Protein AF-A0AB40C4U5-F1 (afdb_monomer)

Organism: Dioscorea cayennensis subsp. rotundata (NCBI:txid55577)

Secondary structure (DSSP, 8-state):
-EEEEE---TTSPPEEE-TT-TTPPPBS--B-----S-SS-------EEE--SS--TT-EEEEEEEEE----SSS---EEEEEEEEEEHHHHTT--S--PPPPBSS--TTTTSHHHHTT--B---------

Sequence (131 aa):
MIVTFANTHWRSLILAMYPGDDGAVLQKWAHTQVYVGSRMACCHDEIKIFLPAILSPQHHLLFTLFHVDLQTKQEAPKPVIVGYAALPLSTHAQLHSEVSLPIFRELVPHYLQDSIKEGLDYLEVEKMSSD

Mean predicted aligned error: 8.91 Å

pLDDT: mean 76.93, std 13.78, range [38.41, 93.19]

InterPro domains:
  IPR026791 Dedicator of cytokinesis [PTHR23317] (13-127)
  IPR027007 C2 DOCK-type domain [PF14429] (15-118)
  IPR027007 C2 DOCK-type domain [PS51650] (1-131)
  IPR035892 C2 domain superfamily [G3DSA:2.60.40.150] (2-130)

Foldseek 3Di:
DKKKWAQDDDPDQKWKDFPPDPDDDTHRMDIDDDDPPDPDDDDDGDMDIDDDPDFDQSDKTKIWDWDWDPPPPDDHTDTDTQWIWIGGCVPPVPPPDDDDTWTFRDDDPPCSDPVVVVVTHTDDDPPPPPD

Nearest PDB structures (foldseek):
  7cly-assembly1_A  TM=6.184E-01  e=7.989E-05  Mus musculus
  2z8v-assembly2_C  TM=3.177E-01  e=9.058E+00  Orectolobus maculatus

Structure (mmCIF, N/CA/C/O backbone):
data_AF-A0AB40C4U5-F1
#
_entry.id   AF-A0AB40C4U5-F1
#
loop_
_atom_site.group_PDB
_atom_site.id
_atom_site.type_symbol
_atom_site.label_atom_id
_atom_site.label_alt_id
_atom_site.label_comp_id
_atom_site.label_asym_id
_atom_site.label_entity_id
_atom_site.label_seq_id
_atom_site.pdbx_PDB_ins_code
_atom_site.Cartn_x
_atom_site.Cartn_y
_atom_site.Cartn_z
_atom_site.occupancy
_atom_site.B_iso_or_equiv
_atom_site.auth_seq_id
_atom_site.auth_comp_id
_atom_site.auth_asym_id
_atom_site.auth_atom_id
_atom_site.pdbx_PDB_model_num
ATOM 1 N N . MET A 1 1 ? -7.286 -2.878 14.038 1.00 53.50 1 MET A N 1
ATOM 2 C CA . MET A 1 1 ? -6.559 -2.302 12.888 1.00 53.50 1 MET A CA 1
ATOM 3 C C . MET A 1 1 ? -7.105 -2.919 11.616 1.00 53.50 1 MET A C 1
ATOM 5 O O . MET A 1 1 ? -7.130 -4.138 11.560 1.00 53.50 1 MET A O 1
ATOM 9 N N . ILE A 1 2 ? -7.565 -2.121 10.653 1.00 56.56 2 ILE A N 1
ATOM 10 C CA . ILE A 1 2 ? -7.776 -2.601 9.276 1.00 56.56 2 ILE A CA 1
ATOM 11 C C . ILE A 1 2 ? -6.603 -2.090 8.458 1.00 56.56 2 ILE A C 1
ATOM 13 O O . ILE A 1 2 ? -6.252 -0.916 8.576 1.00 56.56 2 ILE A O 1
ATOM 17 N N . VAL A 1 3 ? -6.010 -2.957 7.651 1.00 56.94 3 VAL A N 1
ATOM 18 C CA . VAL A 1 3 ? -5.036 -2.572 6.638 1.00 56.94 3 VAL A CA 1
ATOM 19 C C . VAL A 1 3 ? -5.724 -2.667 5.287 1.00 56.94 3 VAL A C 1
ATOM 21 O O . VAL A 1 3 ? -6.231 -3.727 4.927 1.00 56.94 3 VAL A O 1
ATOM 24 N N . THR A 1 4 ? -5.794 -1.547 4.570 1.00 57.12 4 THR A N 1
ATOM 25 C CA . THR A 1 4 ? -6.331 -1.520 3.204 1.00 57.12 4 THR A CA 1
ATOM 26 C C . THR A 1 4 ? -5.209 -1.355 2.208 1.00 57.12 4 THR A C 1
ATOM 28 O O . THR A 1 4 ? -4.414 -0.434 2.351 1.00 57.12 4 THR A O 1
ATOM 31 N N . PHE A 1 5 ? -5.177 -2.217 1.198 1.00 55.88 5 PHE A N 1
ATOM 32 C CA . PHE A 1 5 ? -4.291 -2.074 0.048 1.00 55.88 5 PHE A CA 1
ATOM 33 C C . PHE A 1 5 ? -4.972 -1.190 -0.997 1.00 55.88 5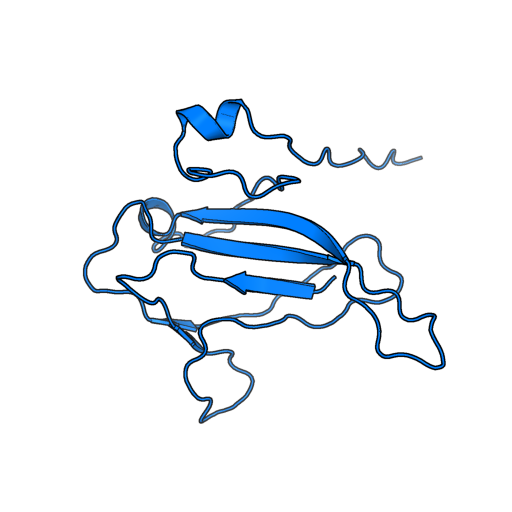 PHE A C 1
ATOM 35 O O . PHE A 1 5 ? -6.078 -1.516 -1.410 1.00 55.88 5 PHE A O 1
ATOM 42 N N . ALA A 1 6 ? -4.361 -0.097 -1.443 1.00 55.38 6 ALA A N 1
ATOM 43 C CA . ALA A 1 6 ? -4.894 0.721 -2.534 1.00 55.38 6 ALA A CA 1
ATOM 44 C C . ALA A 1 6 ? -3.816 1.014 -3.588 1.00 55.38 6 ALA A C 1
ATOM 46 O O . ALA A 1 6 ? -2.633 1.131 -3.282 1.00 55.38 6 ALA A O 1
ATOM 47 N N . ASN A 1 7 ? -4.225 1.135 -4.851 1.00 52.72 7 ASN A N 1
ATOM 48 C CA . ASN A 1 7 ? -3.370 1.608 -5.940 1.00 52.72 7 ASN A CA 1
ATOM 49 C C . ASN A 1 7 ? -3.773 3.048 -6.285 1.00 52.72 7 ASN A C 1
ATOM 51 O O . ASN A 1 7 ? -4.960 3.324 -6.473 1.00 52.72 7 ASN A O 1
ATOM 55 N N . THR A 1 8 ? -2.804 3.961 -6.366 1.00 49.62 8 THR A N 1
ATOM 56 C CA . THR A 1 8 ? -3.061 5.401 -6.525 1.00 49.62 8 THR A CA 1
ATOM 57 C C . THR A 1 8 ? -2.749 5.974 -7.912 1.00 49.62 8 THR A C 1
ATOM 59 O O . THR A 1 8 ? -2.652 7.194 -8.039 1.00 49.62 8 THR A O 1
ATOM 62 N N . HIS A 1 9 ? -2.653 5.175 -8.989 1.00 53.75 9 HIS A N 1
ATOM 63 C CA . HIS A 1 9 ? -2.533 5.764 -10.335 1.00 53.75 9 HIS A CA 1
ATOM 64 C C . HIS A 1 9 ? -3.421 5.137 -11.424 1.00 53.75 9 HIS A C 1
ATOM 66 O O . HIS A 1 9 ? -3.449 3.930 -11.650 1.00 53.75 9 HIS A O 1
ATOM 72 N N . TRP A 1 10 ? -4.125 6.001 -12.165 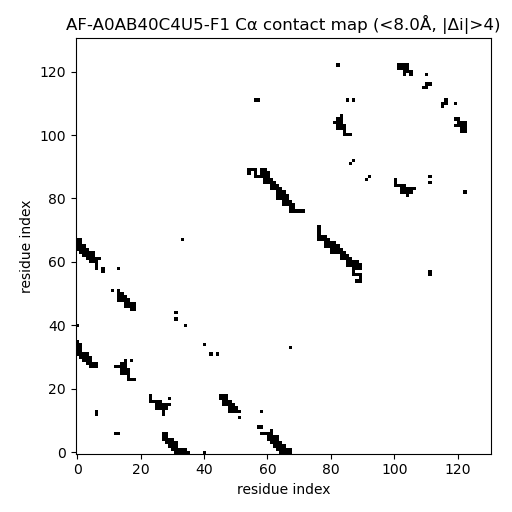1.00 49.66 10 TRP A N 1
ATOM 73 C CA . TRP A 1 10 ? -5.237 5.660 -13.067 1.00 49.66 10 TRP A CA 1
ATOM 74 C C . TRP A 1 10 ? -4.868 4.974 -14.393 1.00 49.66 10 TRP A C 1
ATOM 76 O O . TRP A 1 10 ? -5.766 4.676 -15.177 1.00 49.66 10 TRP A O 1
ATOM 86 N N . ARG A 1 11 ? -3.583 4.726 -14.686 1.00 50.03 11 ARG A N 1
ATOM 87 C CA . ARG A 1 11 ? -3.160 4.221 -16.014 1.00 50.03 11 ARG A CA 1
ATOM 88 C C . ARG A 1 11 ? -2.732 2.750 -16.043 1.00 50.03 11 ARG A C 1
ATOM 90 O O . ARG A 1 11 ? -2.769 2.168 -17.119 1.00 50.03 11 ARG A O 1
ATOM 97 N N . SER A 1 12 ? -2.429 2.145 -14.891 1.00 55.53 12 SER A N 1
ATOM 98 C CA . SER A 1 12 ? -2.102 0.716 -14.772 1.00 55.53 12 SER A CA 1
ATOM 99 C C . SER A 1 12 ? -2.581 0.186 -13.423 1.00 55.53 12 SER A C 1
ATOM 101 O O . SER A 1 12 ? -2.008 0.480 -12.374 1.00 55.53 12 SER A O 1
ATOM 103 N N . LEU A 1 13 ? -3.676 -0.569 -13.447 1.00 63.34 13 LEU A N 1
ATOM 104 C CA . LEU A 1 13 ? -4.272 -1.146 -12.247 1.00 63.34 13 LEU A CA 1
ATOM 105 C C . LEU A 1 13 ? -3.502 -2.411 -11.852 1.00 63.34 13 LEU A C 1
ATOM 107 O O . LEU A 1 13 ? -3.327 -3.309 -12.669 1.00 63.34 13 LEU A O 1
ATOM 111 N N . ILE A 1 14 ? -3.088 -2.481 -10.589 1.00 67.75 14 ILE A N 1
ATOM 112 C CA . ILE A 1 14 ? -2.662 -3.728 -9.946 1.00 67.75 14 ILE A CA 1
ATOM 113 C C . ILE A 1 14 ? -3.897 -4.279 -9.261 1.00 67.75 14 ILE A C 1
ATOM 115 O O . ILE A 1 14 ? -4.512 -3.592 -8.444 1.00 67.75 14 ILE A O 1
ATOM 119 N N . LEU A 1 15 ? -4.277 -5.488 -9.645 1.00 72.88 15 LEU A N 1
ATOM 120 C CA . LEU A 1 15 ? -5.404 -6.189 -9.056 1.00 72.88 15 LEU A CA 1
ATOM 121 C C . LEU A 1 15 ? -4.874 -7.231 -8.078 1.00 72.88 15 LEU A C 1
ATOM 123 O O . LEU A 1 15 ? -3.877 -7.897 -8.353 1.00 72.88 15 LEU A O 1
ATOM 127 N N . ALA A 1 16 ? -5.547 -7.369 -6.948 1.00 71.81 16 ALA A N 1
ATOM 128 C CA . ALA A 1 16 ? -5.254 -8.343 -5.919 1.00 71.81 16 ALA A CA 1
ATOM 129 C C . ALA A 1 16 ? -6.375 -9.386 -5.838 1.00 71.81 16 ALA A C 1
ATOM 131 O O . ALA A 1 16 ? -7.556 -9.087 -6.026 1.00 71.81 16 ALA A O 1
ATOM 132 N N . MET A 1 17 ? -5.986 -10.615 -5.531 1.00 71.25 17 MET A N 1
ATOM 133 C CA . MET A 1 17 ? -6.850 -11.705 -5.108 1.00 71.25 17 MET A CA 1
ATOM 134 C C . MET A 1 17 ? -6.498 -12.054 -3.665 1.00 71.25 17 MET A C 1
ATOM 136 O O . MET A 1 17 ? -5.350 -12.386 -3.355 1.00 71.25 17 MET A O 1
ATOM 140 N N . TYR A 1 18 ? -7.500 -11.981 -2.793 1.00 68.81 18 TYR A N 1
ATOM 141 C CA . TYR A 1 18 ? -7.406 -12.472 -1.424 1.00 68.81 18 TYR A CA 1
ATOM 142 C C . TYR A 1 18 ? -7.755 -13.973 -1.416 1.00 68.81 18 TYR A C 1
ATOM 144 O O . TYR A 1 18 ? -8.764 -14.344 -2.016 1.00 68.81 18 TYR A O 1
ATOM 152 N N . PRO A 1 19 ? -6.964 -14.847 -0.770 1.00 58.06 19 PRO A N 1
ATOM 153 C CA . PRO A 1 19 ? -7.097 -16.307 -0.848 1.00 58.06 19 PRO A CA 1
ATOM 154 C C . PRO A 1 19 ? -8.324 -16.884 -0.120 1.00 58.06 19 PRO A C 1
ATOM 156 O O . PRO A 1 19 ? -8.437 -18.095 0.020 1.00 58.06 19 PRO A O 1
ATOM 159 N N . GLY A 1 20 ? -9.250 -16.040 0.337 1.00 61.75 20 GLY A N 1
ATOM 160 C CA . GLY A 1 20 ? -10.436 -16.469 1.075 1.00 61.75 20 GLY A CA 1
ATOM 161 C C . GLY A 1 20 ? -11.550 -17.095 0.231 1.00 61.75 20 GLY A C 1
ATOM 162 O O . GLY A 1 20 ? -12.471 -17.647 0.824 1.00 61.75 20 GLY A O 1
ATOM 163 N N . ASP A 1 21 ? -11.504 -17.014 -1.104 1.00 57.84 21 ASP A N 1
ATOM 164 C CA . ASP A 1 21 ? -12.582 -17.544 -1.949 1.00 57.84 21 ASP A CA 1
ATOM 165 C C . ASP A 1 21 ? -12.045 -18.076 -3.292 1.00 57.84 21 ASP A C 1
ATOM 167 O O . ASP A 1 21 ? -11.465 -17.338 -4.100 1.00 57.84 21 ASP A O 1
ATOM 171 N N . ASP A 1 22 ? -12.205 -19.381 -3.516 1.00 56.00 22 ASP A N 1
ATOM 172 C CA . ASP A 1 22 ? -11.748 -20.094 -4.714 1.00 56.00 22 ASP A CA 1
ATOM 173 C C . ASP A 1 22 ? -12.733 -19.776 -5.858 1.00 56.00 22 ASP A C 1
ATOM 175 O O . ASP A 1 22 ? -13.727 -20.460 -6.087 1.00 56.00 22 ASP A O 1
ATOM 179 N N . GLY A 1 23 ? -12.514 -18.628 -6.507 1.00 61.03 23 GLY A N 1
ATOM 180 C CA . GLY A 1 23 ? -13.476 -17.990 -7.421 1.00 61.03 23 GLY A CA 1
ATOM 181 C C . GLY A 1 23 ? -13.607 -16.472 -7.245 1.00 61.03 23 GLY A C 1
ATOM 182 O O . GLY A 1 23 ? -14.384 -15.839 -7.964 1.00 61.03 23 GLY A O 1
ATOM 183 N N . ALA A 1 24 ? -12.844 -15.878 -6.320 1.00 66.94 24 ALA A N 1
ATOM 184 C CA . ALA A 1 24 ? -12.871 -14.450 -6.029 1.00 66.94 24 ALA A CA 1
ATOM 185 C C . ALA A 1 24 ? -12.625 -13.579 -7.271 1.00 66.94 24 ALA A C 1
ATOM 187 O O . ALA A 1 24 ? -11.624 -13.707 -7.981 1.00 66.94 24 ALA A O 1
ATOM 188 N N . VAL A 1 25 ? -13.515 -12.607 -7.477 1.00 74.12 25 VAL A N 1
ATOM 189 C CA . VAL A 1 25 ? -13.313 -11.528 -8.446 1.00 74.12 25 VAL A CA 1
ATOM 190 C C . VAL A 1 25 ? -12.093 -10.713 -8.030 1.00 74.12 25 VAL A C 1
ATOM 192 O O . VAL A 1 25 ? -12.003 -10.269 -6.888 1.00 74.12 25 VAL A O 1
ATOM 195 N N . LEU A 1 26 ? -11.192 -10.461 -8.978 1.00 78.00 26 LEU A N 1
ATOM 196 C CA . LEU A 1 26 ? -10.055 -9.555 -8.823 1.00 78.00 26 LEU A CA 1
ATOM 197 C C . LEU A 1 26 ? -10.484 -8.193 -8.262 1.00 78.00 26 LEU A C 1
ATOM 199 O O . LEU A 1 26 ? -11.263 -7.473 -8.890 1.00 78.00 26 LEU A O 1
ATOM 203 N N . GLN A 1 27 ? -9.942 -7.825 -7.102 1.00 79.44 27 GLN A N 1
ATOM 204 C CA . GLN A 1 27 ? -10.239 -6.562 -6.429 1.00 79.44 27 GLN A CA 1
ATOM 205 C C . GLN A 1 27 ? -9.075 -5.580 -6.548 1.00 79.44 27 GLN A C 1
ATOM 207 O O . GLN A 1 27 ? -7.920 -5.955 -6.719 1.00 79.44 27 GLN A O 1
ATOM 212 N N . LYS A 1 28 ? -9.372 -4.284 -6.436 1.00 77.44 28 LYS A N 1
ATOM 213 C CA . LYS A 1 28 ? -8.342 -3.226 -6.373 1.00 77.44 28 LYS A CA 1
ATOM 214 C C . LYS A 1 28 ? -7.823 -2.989 -4.955 1.00 77.44 28 LYS A C 1
ATOM 216 O O . LYS A 1 28 ? -6.831 -2.289 -4.782 1.00 77.44 28 LYS A O 1
ATOM 221 N N . TRP A 1 29 ? -8.538 -3.519 -3.969 1.00 81.50 29 TRP A N 1
ATOM 222 C CA . TRP A 1 29 ? -8.285 -3.344 -2.551 1.00 81.50 29 TRP A CA 1
ATOM 223 C C . TRP A 1 29 ? -8.787 -4.560 -1.775 1.00 81.50 29 TRP A C 1
ATOM 225 O O . TRP A 1 29 ? -9.643 -5.303 -2.248 1.00 81.50 29 TRP A O 1
ATOM 235 N N . ALA A 1 30 ? -8.231 -4.762 -0.588 1.00 81.81 30 ALA A N 1
ATOM 236 C CA . ALA A 1 30 ? -8.631 -5.797 0.357 1.00 81.81 30 ALA A CA 1
ATOM 237 C C . ALA A 1 30 ? -8.485 -5.247 1.778 1.00 81.81 30 ALA A C 1
ATOM 239 O O . ALA A 1 30 ? -7.686 -4.335 1.996 1.00 81.81 30 ALA A O 1
ATOM 240 N N . HIS A 1 31 ? -9.247 -5.804 2.717 1.00 83.31 31 HIS A N 1
ATOM 241 C CA . HIS A 1 31 ? -9.205 -5.455 4.134 1.00 83.31 31 HIS A CA 1
ATOM 242 C C . HIS A 1 31 ? -8.754 -6.660 4.954 1.00 83.31 31 HIS A C 1
ATOM 244 O O . HIS A 1 31 ? -9.202 -7.777 4.703 1.00 83.31 31 HIS A O 1
ATOM 250 N N . THR A 1 32 ? -7.924 -6.420 5.963 1.00 84.12 32 THR A N 1
ATOM 251 C CA . THR A 1 32 ? -7.575 -7.429 6.971 1.00 84.12 32 THR A CA 1
ATOM 252 C C . THR A 1 32 ? -8.659 -7.544 8.044 1.00 84.12 32 THR A C 1
ATOM 254 O O . THR A 1 32 ? -9.507 -6.657 8.196 1.00 84.12 32 THR A O 1
ATOM 257 N N . GLN A 1 33 ? -8.584 -8.596 8.862 1.00 81.44 33 GLN A N 1
ATOM 258 C CA . GLN A 1 33 ? -9.419 -8.721 10.060 1.00 81.44 33 GLN A CA 1
ATOM 259 C C . GLN A 1 33 ? -9.190 -7.575 11.061 1.00 81.44 33 GLN A C 1
ATOM 261 O O . GLN A 1 33 ? -8.101 -7.004 11.158 1.00 81.44 33 GLN A O 1
ATOM 266 N N . VAL A 1 34 ? -10.227 -7.259 11.845 1.00 80.88 34 VAL A N 1
ATOM 267 C CA . VAL A 1 34 ? -10.155 -6.269 12.926 1.00 80.88 34 VAL A CA 1
ATOM 268 C C . VAL A 1 34 ? -9.659 -6.935 14.208 1.00 80.88 34 VAL A C 1
ATOM 270 O O . VAL A 1 34 ? -10.368 -7.714 14.834 1.00 80.88 34 VAL A O 1
ATOM 273 N N . TYR A 1 35 ? -8.464 -6.554 14.648 1.00 80.38 35 TYR A N 1
ATOM 274 C CA . TYR A 1 35 ? -7.930 -6.951 15.954 1.00 80.38 35 TYR A CA 1
ATOM 275 C C . TYR A 1 35 ? -8.454 -6.029 17.063 1.00 80.38 35 TYR A C 1
ATOM 277 O O . TYR A 1 35 ? -8.173 -4.826 17.046 1.00 80.38 35 TYR A O 1
ATOM 285 N N . VAL A 1 36 ? -9.219 -6.590 18.005 1.00 77.44 36 VAL A N 1
ATOM 286 C CA . VAL A 1 36 ? -9.883 -5.873 19.110 1.00 77.44 36 VAL A CA 1
ATOM 287 C C . VAL A 1 36 ? -9.010 -5.871 20.362 1.00 77.44 36 VAL A C 1
ATOM 289 O O . VAL A 1 36 ? -8.408 -6.884 20.700 1.00 77.44 36 VAL A O 1
ATOM 292 N N . GLY A 1 37 ? -8.950 -4.739 21.069 1.00 71.38 37 GLY A N 1
ATOM 293 C CA . GLY A 1 37 ? -8.288 -4.641 22.377 1.00 71.38 37 GLY A CA 1
ATOM 294 C C . GLY A 1 37 ? -6.756 -4.706 22.351 1.00 71.38 37 GLY A C 1
ATOM 295 O O . GLY A 1 37 ? -6.136 -4.615 23.405 1.00 71.38 37 GLY A O 1
ATOM 296 N N . SER A 1 38 ? -6.138 -4.817 21.172 1.00 67.62 38 SER A N 1
ATOM 297 C CA . SER A 1 38 ? -4.684 -4.804 21.018 1.00 67.62 38 SER A CA 1
ATOM 298 C C . SER A 1 38 ? -4.190 -3.473 20.455 1.00 67.62 38 SER A C 1
ATOM 300 O O . SER A 1 38 ? -4.742 -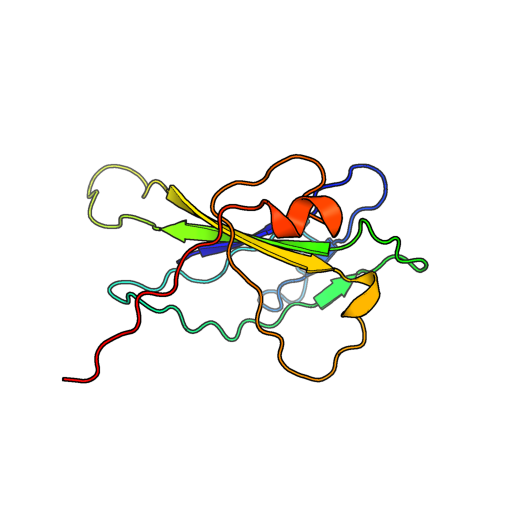2.955 19.483 1.00 67.62 38 SER A O 1
ATOM 302 N N . ARG A 1 39 ? -3.104 -2.950 21.035 1.00 68.62 39 ARG A N 1
ATOM 303 C CA . ARG A 1 39 ? -2.338 -1.818 20.477 1.00 68.62 39 ARG A CA 1
ATOM 304 C C . ARG A 1 39 ? -1.432 -2.241 19.318 1.00 68.62 39 ARG A C 1
ATOM 306 O O . ARG A 1 39 ? -0.960 -1.390 18.578 1.00 68.62 39 ARG A O 1
ATOM 313 N N . MET A 1 40 ? 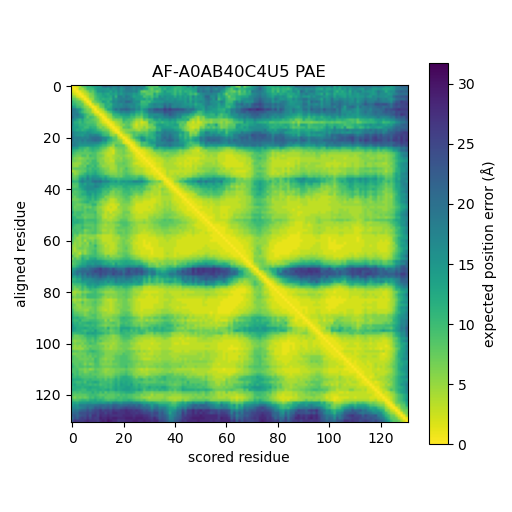-1.220 -3.547 19.153 1.00 71.12 40 MET A N 1
ATOM 314 C CA . MET A 1 40 ? -0.397 -4.131 18.101 1.00 71.12 40 MET A CA 1
ATOM 315 C C . MET A 1 40 ? -1.204 -5.190 17.353 1.00 71.12 40 MET A C 1
ATOM 317 O O . MET A 1 40 ? -1.626 -6.196 17.925 1.00 71.12 40 MET A O 1
ATOM 321 N N . ALA A 1 41 ? -1.451 -4.967 16.071 1.00 73.38 41 ALA A N 1
ATOM 322 C CA . ALA A 1 41 ? -2.082 -5.973 15.232 1.00 73.38 41 ALA A CA 1
ATOM 323 C C . ALA A 1 41 ? -0.998 -6.837 14.583 1.00 73.38 41 ALA A C 1
ATOM 325 O O . ALA A 1 41 ? -0.100 -6.312 13.931 1.00 73.38 41 ALA A O 1
ATOM 326 N N . CYS A 1 42 ? -1.099 -8.152 14.772 1.00 78.56 42 CYS A N 1
ATOM 327 C CA . CYS A 1 42 ? -0.245 -9.132 14.114 1.00 78.56 42 CYS A CA 1
ATOM 328 C C . CYS A 1 42 ? -1.071 -9.819 13.026 1.00 78.56 42 CYS A C 1
ATOM 330 O O . CYS A 1 42 ? -1.957 -10.617 13.335 1.00 78.56 42 CYS A O 1
ATOM 332 N N . CYS A 1 43 ? -0.830 -9.439 11.774 1.00 79.00 43 CYS A N 1
ATOM 333 C CA . CYS A 1 43 ? -1.528 -9.970 10.612 1.00 79.00 43 CYS A CA 1
ATOM 334 C C . CYS A 1 43 ? -0.556 -10.805 9.774 1.00 79.00 43 CYS A C 1
ATOM 336 O O . CYS A 1 43 ? 0.550 -10.350 9.489 1.00 79.00 43 CYS A O 1
ATOM 338 N N . HIS A 1 44 ? -0.992 -11.997 9.371 1.00 83.94 44 HIS A N 1
ATOM 339 C CA . HIS A 1 44 ? -0.240 -12.922 8.517 1.00 83.94 44 HIS A CA 1
ATOM 340 C C . HIS A 1 44 ? -1.022 -13.260 7.239 1.00 83.94 44 HIS A C 1
ATOM 342 O O . HIS A 1 44 ? -0.911 -14.360 6.707 1.00 83.94 44 HIS A O 1
ATOM 348 N N . ASP A 1 45 ? -1.861 -12.329 6.777 1.00 83.06 45 ASP A N 1
ATOM 349 C CA . ASP A 1 45 ? -2.640 -12.505 5.556 1.00 83.06 45 ASP A CA 1
ATOM 350 C C . ASP A 1 45 ? -1.715 -12.589 4.333 1.00 83.06 45 ASP A C 1
ATOM 352 O O . ASP A 1 45 ? -0.859 -11.729 4.115 1.00 83.06 45 ASP A O 1
ATOM 356 N N . GLU A 1 46 ? -1.934 -13.598 3.493 1.00 84.69 46 GLU A N 1
ATOM 357 C CA . GLU A 1 46 ? -1.280 -13.722 2.193 1.00 84.69 46 GLU A CA 1
ATOM 358 C C . GLU A 1 46 ? -2.185 -13.157 1.098 1.00 84.69 46 GLU A C 1
ATOM 360 O O . GLU A 1 46 ? -3.396 -13.360 1.113 1.00 84.69 46 GLU A O 1
ATOM 365 N N . ILE A 1 47 ? -1.612 -12.467 0.111 1.00 81.31 47 ILE A N 1
ATOM 366 C CA . ILE A 1 47 ? -2.353 -11.976 -1.056 1.00 81.31 47 ILE A CA 1
ATOM 367 C C . ILE A 1 47 ? -1.600 -12.299 -2.338 1.00 81.31 47 ILE A C 1
ATOM 369 O O . ILE A 1 47 ? -0.372 -12.232 -2.394 1.00 81.31 47 ILE A O 1
ATOM 373 N N . LYS A 1 48 ? -2.344 -12.610 -3.399 1.00 84.12 48 LYS A N 1
ATOM 374 C CA . LYS A 1 48 ? -1.787 -12.754 -4.748 1.00 84.12 48 LYS A CA 1
ATOM 375 C C . LYS A 1 48 ? -2.121 -11.503 -5.540 1.00 84.12 48 LYS A C 1
ATOM 377 O O . LYS A 1 48 ? -3.267 -11.067 -5.541 1.00 84.12 48 LYS A O 1
ATOM 382 N N . ILE A 1 49 ? -1.141 -10.924 -6.224 1.00 83.06 49 ILE A N 1
ATOM 383 C CA . ILE A 1 49 ? -1.333 -9.706 -7.017 1.00 83.06 49 ILE A CA 1
ATOM 384 C C . ILE A 1 49 ? -0.946 -9.937 -8.473 1.00 83.06 49 ILE A C 1
ATOM 386 O O . ILE A 1 49 ? 0.049 -10.592 -8.775 1.00 83.06 49 ILE A O 1
ATOM 390 N N . PHE A 1 50 ? -1.736 -9.374 -9.379 1.00 84.06 50 PHE A N 1
ATOM 391 C CA . PHE A 1 50 ? -1.451 -9.346 -10.805 1.00 84.06 50 PHE A CA 1
ATOM 392 C C . PHE A 1 50 ? -0.659 -8.087 -11.112 1.00 84.06 50 PHE A C 1
ATOM 394 O O . PHE A 1 50 ? -1.171 -6.969 -11.012 1.00 84.06 50 PHE A O 1
ATOM 401 N N . LEU A 1 51 ? 0.603 -8.285 -11.477 1.00 83.50 51 LEU A N 1
ATOM 402 C CA . LEU A 1 51 ? 1.506 -7.208 -11.843 1.00 83.50 51 LEU A CA 1
ATOM 403 C C . LEU A 1 51 ? 1.518 -7.014 -13.363 1.00 83.50 51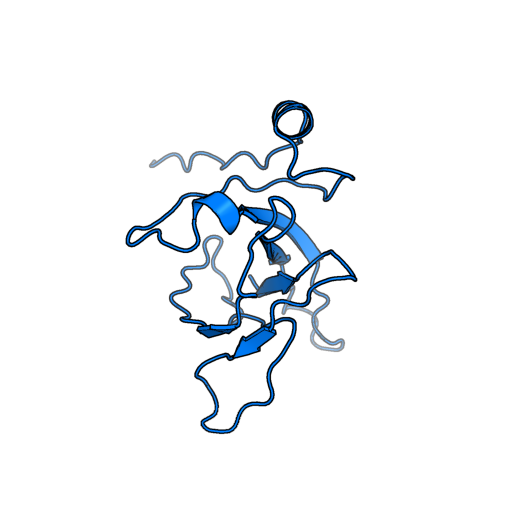 LEU A C 1
ATOM 405 O O . LEU A 1 51 ? 1.441 -7.991 -14.111 1.00 83.50 51 LEU A O 1
ATOM 409 N N . PRO A 1 52 ? 1.635 -5.766 -13.844 1.00 83.38 52 PRO A N 1
ATOM 410 C CA . PRO A 1 52 ? 1.888 -5.521 -15.253 1.00 83.38 52 PRO A CA 1
ATOM 411 C C . PRO A 1 52 ? 3.266 -6.067 -15.644 1.00 83.38 52 PRO A C 1
ATOM 413 O O . PRO A 1 52 ? 4.184 -6.118 -14.828 1.00 83.38 52 PRO A O 1
ATOM 416 N N . ALA A 1 53 ? 3.434 -6.398 -16.927 1.00 84.62 53 ALA A N 1
ATOM 417 C CA . ALA A 1 53 ? 4.709 -6.881 -17.463 1.00 84.62 53 ALA A CA 1
ATOM 418 C C . ALA A 1 53 ? 5.866 -5.881 -17.272 1.00 84.62 53 ALA A C 1
ATOM 420 O O . ALA A 1 53 ? 7.026 -6.276 -17.221 1.00 84.62 53 ALA A O 1
ATOM 421 N N . ILE A 1 54 ? 5.550 -4.585 -17.170 1.00 85.44 54 ILE A N 1
ATOM 422 C CA . ILE A 1 54 ? 6.518 -3.511 -16.949 1.00 85.44 54 ILE A CA 1
ATOM 423 C C . ILE A 1 54 ? 6.097 -2.730 -15.705 1.00 85.44 54 ILE A C 1
ATOM 425 O O . ILE A 1 54 ? 5.073 -2.042 -15.706 1.00 85.44 54 ILE A O 1
ATOM 429 N N . LEU A 1 55 ? 6.910 -2.811 -14.652 1.00 85.94 55 LEU A N 1
ATOM 430 C CA . LEU A 1 55 ? 6.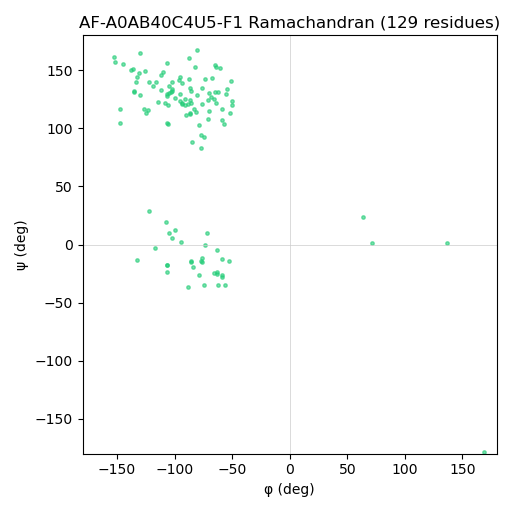741 -2.016 -13.440 1.00 85.94 55 LEU A CA 1
ATOM 431 C C . LEU A 1 55 ? 7.420 -0.655 -13.607 1.00 85.94 55 LEU A C 1
ATOM 433 O O . LEU A 1 55 ? 8.621 -0.557 -13.834 1.00 85.94 55 LEU A O 1
ATOM 437 N N . SER A 1 56 ? 6.639 0.411 -13.465 1.00 87.44 56 SER A N 1
ATOM 438 C CA . SER A 1 56 ? 7.150 1.772 -13.274 1.00 87.44 56 SER A CA 1
ATOM 439 C C . SER A 1 56 ? 7.401 2.081 -11.788 1.00 87.44 56 SER A C 1
ATOM 441 O O . SER A 1 56 ? 6.756 1.466 -10.935 1.00 87.44 56 SER A O 1
ATOM 443 N N . PRO A 1 57 ? 8.220 3.102 -11.463 1.00 86.88 57 PRO A N 1
ATOM 444 C CA . PRO A 1 57 ? 8.429 3.574 -10.086 1.00 86.88 57 PRO A CA 1
ATOM 445 C C . PRO A 1 57 ? 7.162 4.045 -9.352 1.00 86.88 57 PRO A C 1
ATOM 447 O O . PRO A 1 57 ? 7.185 4.268 -8.148 1.00 86.88 57 PRO A O 1
ATOM 450 N N . GLN A 1 58 ? 6.049 4.225 -10.070 1.00 84.12 58 GLN A N 1
ATOM 451 C CA . GLN A 1 58 ? 4.764 4.619 -9.488 1.00 84.12 58 GLN A CA 1
ATOM 452 C C . GLN A 1 58 ? 3.956 3.417 -8.983 1.00 84.12 58 GLN A C 1
ATOM 454 O O . GLN A 1 58 ? 3.001 3.603 -8.233 1.00 84.12 58 GLN A O 1
ATOM 459 N N . HIS A 1 59 ? 4.307 2.189 -9.375 1.00 86.81 59 HIS A N 1
ATOM 460 C CA . HIS A 1 59 ? 3.622 0.992 -8.895 1.00 86.81 59 HIS A CA 1
ATOM 461 C C . HIS A 1 59 ? 4.064 0.676 -7.471 1.00 86.81 59 HIS A C 1
ATOM 463 O O . HIS A 1 59 ? 5.242 0.441 -7.206 1.00 86.81 59 HIS A O 1
ATOM 469 N N . HIS A 1 60 ? 3.105 0.646 -6.558 1.00 88.56 60 HIS A N 1
ATOM 470 C CA . HIS A 1 60 ? 3.328 0.339 -5.154 1.00 88.56 60 HIS A CA 1
ATOM 471 C C . HIS A 1 60 ? 2.060 -0.258 -4.549 1.00 88.56 60 HIS A C 1
ATOM 473 O O . HIS A 1 60 ? 0.962 -0.090 -5.086 1.00 88.56 60 HIS A O 1
ATOM 479 N N . LEU A 1 61 ? 2.223 -0.932 -3.416 1.00 88.75 61 LEU A N 1
ATOM 480 C CA . LEU A 1 61 ? 1.115 -1.237 -2.520 1.00 88.75 61 LEU A CA 1
ATOM 481 C C . LEU A 1 61 ? 1.009 -0.101 -1.505 1.00 88.75 61 LEU A C 1
ATOM 483 O O . LEU A 1 61 ? 1.980 0.167 -0.797 1.00 88.75 61 LEU A O 1
ATOM 487 N N . LEU A 1 62 ? -0.133 0.584 -1.450 1.00 90.94 62 LEU A N 1
ATOM 488 C CA . LEU A 1 62 ? -0.429 1.540 -0.386 1.00 90.94 62 LEU A CA 1
ATOM 489 C C . LEU A 1 62 ? -1.204 0.829 0.712 1.00 90.94 62 LEU A C 1
ATOM 491 O O . LEU A 1 62 ? -2.286 0.324 0.453 1.00 90.94 62 LEU A O 1
ATOM 495 N N . PHE A 1 63 ? -0.674 0.842 1.921 1.00 90.19 63 PHE A N 1
ATOM 496 C CA . PHE A 1 63 ? -1.324 0.374 3.129 1.00 90.19 63 PHE A CA 1
ATOM 497 C C . PHE A 1 63 ? -1.976 1.573 3.816 1.00 90.19 63 PHE A C 1
ATOM 499 O O . PHE A 1 63 ? -1.289 2.540 4.133 1.00 90.19 63 PHE A O 1
ATOM 506 N N . THR A 1 64 ? -3.279 1.519 4.071 1.00 90.62 64 THR A N 1
ATOM 507 C CA . THR A 1 64 ? -3.983 2.476 4.938 1.00 90.62 64 THR A CA 1
ATOM 508 C C . THR A 1 64 ? -4.354 1.783 6.234 1.00 90.62 64 THR A C 1
ATOM 510 O O . THR A 1 64 ? -5.059 0.771 6.212 1.00 90.62 64 THR A O 1
ATOM 513 N N . LEU A 1 65 ? -3.875 2.322 7.349 1.00 89.62 65 LEU A N 1
ATOM 514 C CA . LEU A 1 65 ? -4.101 1.785 8.677 1.00 89.62 65 LEU A CA 1
ATOM 515 C C . LEU A 1 65 ? -5.298 2.493 9.305 1.00 89.62 65 LEU A C 1
ATOM 517 O O . LEU A 1 65 ? -5.336 3.723 9.360 1.00 89.62 65 LEU A O 1
ATOM 521 N N . PHE A 1 66 ? -6.251 1.718 9.818 1.00 86.94 66 PHE A N 1
ATOM 522 C CA . PHE A 1 66 ? -7.438 2.245 10.488 1.00 86.94 66 PHE A CA 1
ATOM 523 C C . PHE A 1 66 ? -7.532 1.804 11.946 1.00 86.94 66 PHE A C 1
ATOM 525 O O . PHE A 1 66 ? -7.384 0.618 12.260 1.00 86.94 66 PHE A O 1
ATOM 532 N N . HIS A 1 67 ? -7.889 2.739 12.820 1.00 85.38 67 HIS A N 1
ATOM 533 C CA . HIS A 1 67 ? -8.483 2.458 14.119 1.00 85.38 67 HIS A CA 1
ATOM 534 C C . HIS A 1 67 ? -10.000 2.334 13.958 1.00 85.38 67 HIS A C 1
ATOM 536 O O . HIS A 1 67 ? -10.620 3.142 13.276 1.00 85.38 67 HIS A O 1
ATOM 542 N N . VAL A 1 68 ? -10.603 1.318 14.568 1.00 82.38 68 VAL A N 1
ATOM 543 C CA . VAL A 1 68 ? -12.048 1.078 14.494 1.00 82.38 68 VAL A CA 1
ATOM 544 C C . VAL A 1 68 ? -12.580 1.053 15.916 1.00 82.38 68 VAL A C 1
ATOM 546 O O . VAL A 1 68 ? -12.203 0.169 16.686 1.00 82.38 68 VAL A O 1
ATOM 549 N N . ASP A 1 69 ? -13.434 2.017 16.255 1.00 77.25 69 ASP A N 1
ATOM 550 C CA . ASP A 1 69 ? -14.105 2.042 17.553 1.00 77.25 69 ASP A CA 1
ATOM 551 C C . ASP A 1 69 ? -15.326 1.114 17.526 1.00 77.25 69 ASP A C 1
ATOM 553 O O . ASP A 1 69 ? -16.284 1.338 16.787 1.00 77.25 69 ASP A O 1
ATOM 557 N N . LEU A 1 70 ? -15.270 0.047 18.322 1.00 72.69 70 LEU A N 1
ATOM 558 C CA . LEU A 1 70 ? -16.324 -0.965 18.423 1.00 72.69 70 LEU A CA 1
ATOM 559 C C . LEU A 1 70 ? -17.314 -0.695 19.571 1.00 72.69 70 LEU A C 1
ATOM 561 O O . LEU A 1 70 ? -18.215 -1.503 19.792 1.00 72.69 70 LEU A O 1
ATOM 565 N N . GLN A 1 71 ? -17.170 0.407 20.318 1.00 65.31 71 GLN A N 1
ATOM 566 C CA . GLN A 1 71 ? -18.024 0.720 21.474 1.00 65.31 71 GLN A CA 1
ATOM 567 C C . GLN A 1 71 ? -19.420 1.246 21.083 1.00 65.31 71 GLN A C 1
ATOM 569 O O . GLN A 1 71 ? -20.331 1.271 21.917 1.00 65.31 71 GLN A O 1
ATOM 574 N N . THR A 1 72 ? -19.639 1.659 19.829 1.00 59.31 72 THR A N 1
ATOM 575 C CA . THR A 1 72 ? -20.912 2.254 19.394 1.00 59.31 72 THR A CA 1
ATOM 576 C C . THR A 1 72 ? -21.991 1.189 19.182 1.00 59.31 72 THR A C 1
ATOM 578 O O . THR A 1 72 ? -22.143 0.630 18.103 1.00 59.31 72 THR A O 1
ATOM 581 N N . LYS A 1 73 ? -22.812 0.936 20.210 1.00 56.97 73 LYS A N 1
ATOM 582 C CA . LYS A 1 73 ? 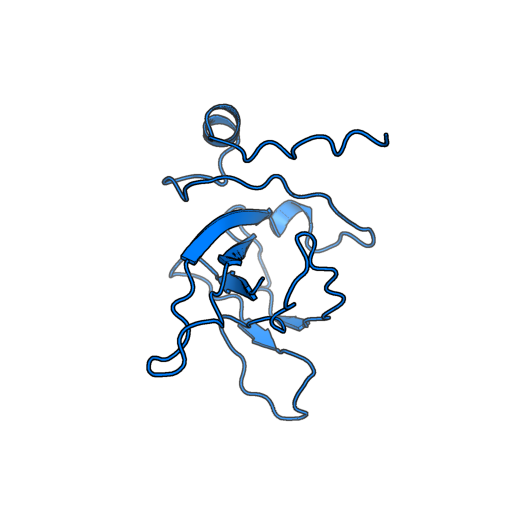-23.920 -0.046 20.173 1.00 56.97 73 LYS A CA 1
ATOM 583 C C . LYS A 1 73 ? -25.050 0.258 19.167 1.00 56.97 73 LYS A C 1
ATOM 585 O O . LYS A 1 73 ? -25.971 -0.545 19.060 1.00 56.97 73 LYS A O 1
ATOM 590 N N . GLN A 1 74 ? -25.030 1.403 18.479 1.00 60.12 74 GLN A N 1
ATOM 591 C CA . GLN A 1 74 ? -26.154 1.878 17.655 1.00 60.12 74 GLN A CA 1
ATOM 592 C C . GLN A 1 74 ? -25.770 2.373 16.248 1.00 60.12 74 GLN A C 1
ATOM 594 O O . GLN A 1 74 ? -26.650 2.491 15.402 1.00 60.12 74 GLN A O 1
ATOM 599 N N . GLU A 1 75 ? -24.483 2.598 15.960 1.00 62.53 75 GLU A N 1
ATOM 600 C CA . GLU A 1 75 ? -23.990 2.958 14.622 1.00 62.53 75 GLU A CA 1
ATOM 601 C C . GLU A 1 75 ? -22.891 1.984 14.189 1.00 62.53 75 GLU A C 1
ATOM 603 O O . GLU A 1 75 ? -22.142 1.472 15.024 1.00 62.53 75 GLU A O 1
ATOM 608 N N . ALA A 1 76 ? -22.790 1.740 12.878 1.00 65.19 76 ALA A N 1
ATOM 609 C CA . ALA A 1 76 ? -21.679 0.984 12.316 1.00 65.19 76 ALA A CA 1
ATOM 610 C C . ALA A 1 76 ? -20.343 1.633 12.741 1.00 65.19 76 ALA A C 1
ATOM 612 O O . ALA A 1 76 ? -20.223 2.859 12.635 1.00 65.19 76 ALA A O 1
ATOM 613 N N . PRO A 1 77 ? -19.351 0.847 13.202 1.00 69.75 77 PRO A N 1
ATOM 614 C CA . PRO A 1 77 ? -18.047 1.360 13.607 1.00 69.75 77 PRO A CA 1
ATOM 615 C C . PRO A 1 77 ? -17.448 2.269 12.531 1.00 69.75 77 PRO A C 1
ATOM 617 O O . PRO A 1 77 ? -17.295 1.846 11.383 1.00 69.75 77 PRO A O 1
ATOM 620 N N . LYS A 1 78 ? -17.110 3.516 12.880 1.00 78.25 78 LYS A N 1
ATOM 621 C CA . LYS A 1 78 ? -16.489 4.461 11.940 1.00 78.25 78 LYS A CA 1
ATOM 622 C C . LYS A 1 78 ? -14.971 4.258 11.955 1.00 78.25 78 LYS A C 1
ATOM 624 O O . LYS A 1 78 ? -14.345 4.536 12.979 1.00 78.25 78 LYS A O 1
ATOM 629 N N . PRO A 1 79 ? -14.361 3.767 10.862 1.00 83.50 79 PRO A N 1
ATOM 630 C CA . PRO A 1 79 ? -12.916 3.627 10.794 1.00 83.50 79 PRO A CA 1
ATOM 631 C C . PRO A 1 79 ? -12.252 5.010 10.706 1.00 83.50 79 PRO A C 1
ATOM 633 O O . PRO A 1 79 ? -12.618 5.836 9.871 1.00 83.50 79 PRO A O 1
ATOM 636 N N . VAL A 1 80 ? -11.256 5.249 11.556 1.00 87.88 80 VAL A N 1
ATOM 637 C CA . VAL A 1 80 ? -10.419 6.456 11.579 1.00 87.88 80 VAL A CA 1
ATOM 638 C C . VAL A 1 80 ? -9.044 6.099 11.039 1.00 87.88 80 VAL A C 1
ATOM 640 O O . VAL A 1 80 ? -8.424 5.150 11.517 1.00 87.88 80 VAL A O 1
ATOM 643 N N . ILE A 1 81 ? -8.556 6.844 10.050 1.00 90.00 81 ILE A N 1
ATOM 644 C CA . ILE A 1 81 ? -7.212 6.632 9.505 1.00 90.00 81 ILE A CA 1
ATOM 645 C C . ILE A 1 81 ? -6.186 7.026 10.564 1.00 90.00 81 ILE A C 1
ATOM 647 O O . ILE A 1 81 ? -6.234 8.133 11.094 1.00 90.00 81 ILE A O 1
ATOM 651 N N . VAL A 1 82 ? -5.259 6.118 10.856 1.00 89.62 82 VAL A N 1
ATOM 652 C CA . VAL A 1 82 ? -4.146 6.368 11.779 1.00 89.62 82 VAL A CA 1
ATOM 653 C C . VAL A 1 82 ? -2.819 6.541 11.065 1.00 89.62 82 VAL A C 1
ATOM 655 O O . VAL A 1 82 ? -1.901 7.082 11.661 1.00 89.62 82 VAL A O 1
ATOM 658 N N . GLY A 1 83 ? -2.705 6.111 9.810 1.00 91.81 83 GLY A N 1
ATOM 659 C CA . GLY A 1 83 ? -1.501 6.320 9.022 1.00 91.81 83 GLY A CA 1
ATOM 660 C C . GLY A 1 83 ? -1.498 5.522 7.731 1.00 91.81 83 GLY A C 1
ATOM 661 O O . GLY A 1 83 ? -2.439 4.788 7.411 1.00 91.81 83 GLY A O 1
ATOM 662 N N . TYR A 1 84 ? -0.400 5.666 7.008 1.00 92.88 84 TYR A N 1
ATOM 663 C CA . TYR A 1 84 ? -0.184 5.061 5.709 1.00 92.88 84 TYR A CA 1
ATOM 664 C C . TYR A 1 84 ? 1.223 4.481 5.623 1.00 92.88 84 TYR A C 1
ATOM 666 O O . TYR A 1 84 ? 2.150 5.000 6.236 1.00 92.88 84 TYR A O 1
ATOM 674 N N . ALA A 1 85 ? 1.400 3.440 4.823 1.00 92.50 85 ALA A N 1
ATOM 675 C CA . ALA A 1 85 ? 2.713 2.942 4.432 1.00 92.50 85 ALA A CA 1
ATOM 676 C C . ALA A 1 85 ? 2.690 2.596 2.942 1.00 92.50 85 ALA A C 1
ATOM 678 O O . ALA A 1 85 ? 1.647 2.232 2.410 1.00 92.50 85 ALA A O 1
ATOM 679 N N . ALA A 1 86 ? 3.818 2.703 2.247 1.00 91.75 86 ALA A N 1
ATOM 680 C CA . ALA A 1 86 ? 3.889 2.404 0.819 1.00 91.75 86 ALA A CA 1
ATOM 681 C C . ALA A 1 86 ? 5.051 1.453 0.526 1.00 91.75 86 ALA A C 1
ATOM 683 O O . ALA A 1 86 ? 6.181 1.732 0.920 1.00 91.75 86 ALA A O 1
ATOM 684 N N . LEU A 1 87 ? 4.780 0.362 -0.196 1.00 91.06 87 LEU A N 1
ATOM 685 C CA . LEU A 1 87 ? 5.787 -0.589 -0.675 1.00 91.06 87 LEU A CA 1
ATOM 686 C C . LEU A 1 87 ? 5.995 -0.424 -2.187 1.00 91.06 87 LEU A C 1
ATOM 688 O O . LEU A 1 87 ? 5.147 -0.885 -2.958 1.00 91.06 87 LEU A O 1
ATOM 692 N N . PRO A 1 88 ? 7.096 0.200 -2.639 1.00 90.12 88 PRO A N 1
ATOM 693 C CA . PRO A 1 88 ? 7.405 0.323 -4.061 1.00 90.12 88 PRO A CA 1
ATOM 694 C C . PRO A 1 88 ? 7.649 -1.045 -4.706 1.00 90.12 88 PRO A C 1
ATOM 696 O O . PRO A 1 88 ? 8.543 -1.793 -4.318 1.00 90.12 88 PRO A O 1
ATOM 699 N N . LEU A 1 89 ? 6.881 -1.390 -5.736 1.00 89.00 89 LEU A N 1
ATOM 700 C CA . LEU A 1 89 ? 6.987 -2.710 -6.364 1.00 89.00 89 LEU A CA 1
ATOM 701 C C . LEU A 1 89 ? 8.178 -2.807 -7.315 1.00 89.00 89 LEU A C 1
ATOM 703 O O . LEU A 1 89 ? 8.725 -3.890 -7.489 1.00 89.00 89 LEU A O 1
ATOM 707 N N . SER A 1 90 ? 8.632 -1.688 -7.883 1.00 85.44 90 SER A N 1
ATOM 708 C CA . SER A 1 90 ? 9.819 -1.667 -8.746 1.00 85.44 90 SER A CA 1
ATOM 709 C C . SER A 1 90 ? 11.085 -2.167 -8.044 1.00 85.44 90 SER A C 1
ATOM 711 O O . SER A 1 90 ? 11.969 -2.693 -8.711 1.00 85.44 90 SER A O 1
ATOM 713 N N . THR A 1 91 ? 11.176 -2.018 -6.719 1.00 85.12 91 THR A N 1
ATOM 714 C CA . THR A 1 91 ? 12.325 -2.467 -5.914 1.00 85.12 91 THR A CA 1
ATOM 715 C C . THR A 1 91 ? 12.027 -3.705 -5.071 1.00 85.12 91 THR A C 1
ATOM 717 O O . THR A 1 91 ? 12.958 -4.427 -4.731 1.00 85.12 91 THR A O 1
ATOM 720 N N . HIS A 1 92 ? 10.757 -3.977 -4.744 1.00 86.62 92 HIS A N 1
ATOM 721 C CA . HIS A 1 92 ? 10.395 -5.032 -3.789 1.00 86.62 92 HIS A CA 1
ATOM 722 C C . HIS A 1 92 ? 9.565 -6.188 -4.364 1.00 86.62 92 HIS A C 1
ATOM 724 O O . HIS A 1 92 ? 9.317 -7.148 -3.643 1.00 86.62 92 HIS A O 1
ATOM 730 N N . ALA A 1 93 ? 9.162 -6.170 -5.641 1.00 82.31 93 ALA A N 1
ATOM 731 C CA . ALA A 1 93 ? 8.339 -7.251 -6.206 1.00 82.31 93 ALA A CA 1
ATOM 732 C C . ALA A 1 93 ? 9.026 -8.632 -6.220 1.00 82.31 93 ALA A C 1
ATOM 734 O O . ALA A 1 93 ? 8.341 -9.647 -6.261 1.00 82.31 93 ALA A O 1
ATOM 735 N N . GLN A 1 94 ? 10.362 -8.675 -6.198 1.00 82.69 94 GLN A N 1
ATOM 736 C CA . GLN A 1 94 ? 11.155 -9.915 -6.156 1.00 82.69 94 GLN A CA 1
ATOM 737 C C . GLN A 1 94 ? 11.763 -10.179 -4.771 1.00 82.69 94 GLN A C 1
ATOM 739 O O . GLN A 1 94 ? 12.633 -11.034 -4.624 1.00 82.69 94 GLN A O 1
ATOM 744 N N . LEU A 1 95 ? 11.364 -9.414 -3.751 1.00 85.38 95 LEU A N 1
ATOM 745 C CA . LEU A 1 95 ? 11.892 -9.598 -2.408 1.00 85.38 95 LEU A CA 1
ATOM 746 C C . LEU A 1 95 ? 11.334 -10.902 -1.816 1.00 85.38 95 LEU A C 1
ATOM 748 O O . LEU A 1 95 ? 10.124 -11.084 -1.733 1.00 85.38 95 LEU A O 1
ATOM 752 N N . HIS A 1 96 ? 12.225 -11.793 -1.383 1.00 82.06 96 HIS A N 1
ATOM 753 C CA . HIS A 1 96 ? 11.875 -13.064 -0.731 1.00 82.06 96 HIS A CA 1
ATOM 754 C C . HIS A 1 96 ? 11.980 -13.002 0.803 1.00 82.06 96 HIS A C 1
ATOM 756 O O . HIS A 1 96 ? 11.980 -14.033 1.469 1.00 82.06 96 HIS A O 1
ATOM 762 N N . SER A 1 97 ? 12.111 -11.799 1.362 1.00 86.75 97 SER A N 1
ATOM 763 C CA . SER A 1 97 ? 12.281 -11.546 2.791 1.00 86.75 97 SER A CA 1
ATOM 764 C C . SER A 1 97 ? 11.300 -10.489 3.287 1.00 86.75 97 SER A C 1
ATOM 766 O O . SER A 1 97 ? 10.732 -9.730 2.503 1.00 86.75 97 SER A O 1
ATOM 768 N N . GLU A 1 98 ? 11.142 -10.408 4.604 1.00 87.25 98 GLU A N 1
ATOM 769 C CA . GLU A 1 98 ? 10.347 -9.367 5.251 1.00 87.25 98 GLU A CA 1
ATOM 770 C C . GLU A 1 98 ? 10.943 -7.968 5.026 1.00 87.25 98 GLU A C 1
ATOM 772 O O . GLU A 1 98 ? 12.152 -7.803 4.826 1.00 87.25 98 GLU A O 1
ATOM 777 N N . VAL A 1 99 ? 10.078 -6.952 5.058 1.00 89.50 99 VAL A N 1
ATOM 778 C CA . VAL A 1 99 ? 10.444 -5.539 4.924 1.00 89.50 99 VAL A CA 1
ATOM 779 C C . VAL A 1 99 ? 9.709 -4.708 5.969 1.00 89.50 99 VAL A C 1
ATOM 781 O O . VAL A 1 99 ? 8.495 -4.818 6.127 1.00 89.50 99 VAL A O 1
ATOM 784 N N . SER A 1 100 ? 10.448 -3.842 6.657 1.00 90.69 100 SER A N 1
ATOM 785 C CA . SER A 1 100 ? 9.875 -2.851 7.566 1.00 90.69 100 SER A CA 1
ATOM 786 C C . SER A 1 100 ? 9.544 -1.584 6.789 1.00 90.69 100 SER A C 1
ATOM 788 O O . SER A 1 100 ? 10.429 -0.973 6.190 1.00 90.69 100 SER A O 1
ATOM 790 N N . LEU A 1 101 ? 8.275 -1.180 6.802 1.00 91.00 101 LEU A N 1
ATOM 791 C CA . LEU A 1 101 ? 7.821 0.041 6.142 1.00 91.00 101 LEU A CA 1
ATOM 792 C C . LEU A 1 101 ? 7.598 1.150 7.170 1.00 91.00 101 LEU A C 1
ATOM 794 O O . LEU A 1 101 ? 6.911 0.912 8.167 1.00 91.00 101 LEU A O 1
ATOM 798 N N . PRO A 1 102 ? 8.129 2.363 6.941 1.00 91.75 102 PRO A N 1
ATOM 799 C CA . PRO A 1 102 ? 7.807 3.494 7.790 1.00 91.75 102 PRO A CA 1
ATOM 800 C C . PRO A 1 102 ? 6.337 3.882 7.598 1.00 91.75 102 PRO A C 1
ATOM 802 O O . PRO A 1 102 ? 5.804 3.826 6.485 1.00 91.75 102 PRO A O 1
ATOM 805 N N . ILE A 1 103 ? 5.690 4.290 8.689 1.00 91.44 103 ILE A N 1
ATOM 806 C CA . ILE A 1 103 ? 4.304 4.753 8.671 1.00 91.44 103 ILE A CA 1
ATOM 807 C C . ILE A 1 103 ? 4.319 6.278 8.667 1.00 91.44 103 ILE A C 1
ATOM 809 O O . ILE A 1 103 ? 4.934 6.885 9.537 1.00 91.44 103 ILE A O 1
ATOM 813 N N . PHE A 1 104 ? 3.643 6.899 7.711 1.00 93.19 104 PHE A N 1
ATOM 814 C CA . PHE A 1 104 ? 3.485 8.348 7.619 1.00 93.19 104 PHE A CA 1
ATOM 815 C C . PHE A 1 104 ? 2.039 8.757 7.910 1.00 93.19 104 PHE A C 1
ATOM 817 O O . PHE A 1 104 ? 1.098 7.996 7.659 1.00 93.19 104 PHE A O 1
ATOM 824 N N . ARG A 1 105 ? 1.854 9.945 8.489 1.00 91.25 105 ARG A N 1
ATOM 825 C CA . ARG A 1 105 ? 0.543 10.414 8.973 1.00 91.25 105 ARG A CA 1
ATOM 826 C C . ARG A 1 105 ? -0.396 10.834 7.849 1.00 91.25 105 ARG A C 1
ATOM 828 O O . ARG A 1 105 ? -1.598 10.595 7.932 1.00 91.25 105 ARG A O 1
ATOM 835 N N . GLU A 1 106 ? 0.153 11.418 6.789 1.00 90.44 106 GLU A N 1
ATOM 836 C CA . GLU A 1 106 ? -0.623 12.008 5.700 1.00 90.44 106 GLU A CA 1
ATOM 837 C C . GLU A 1 106 ? -0.097 11.594 4.327 1.00 90.44 106 GLU A C 1
ATOM 839 O O . GLU A 1 106 ? 1.108 11.553 4.079 1.00 90.44 106 GLU A O 1
ATOM 844 N N . LEU A 1 107 ? -1.017 11.324 3.400 1.00 88.94 107 LEU A N 1
ATOM 845 C CA . LEU A 1 107 ? -0.688 11.010 2.014 1.00 88.94 107 LEU A CA 1
ATOM 846 C C . LEU A 1 107 ? -0.519 12.309 1.209 1.00 88.94 107 LEU A C 1
ATOM 848 O O . LEU A 1 107 ? -1.473 12.816 0.619 1.00 88.94 107 LEU A O 1
ATOM 852 N N . VAL A 1 108 ? 0.694 12.858 1.181 1.00 88.69 108 VAL A N 1
ATOM 853 C CA . VAL A 1 108 ? 1.012 14.064 0.393 1.00 88.69 108 VAL A CA 1
ATOM 854 C C . VAL A 1 108 ? 1.290 13.718 -1.072 1.00 88.69 108 VAL A C 1
ATOM 856 O O . VAL A 1 108 ? 1.777 12.626 -1.349 1.00 88.69 108 VAL A O 1
ATOM 859 N N . PRO A 1 109 ? 1.061 14.613 -2.046 1.00 87.12 109 PRO A N 1
ATOM 860 C CA . PRO A 1 109 ? 1.454 14.365 -3.432 1.00 87.12 109 PRO A CA 1
ATOM 861 C C . PRO A 1 109 ? 2.923 13.939 -3.549 1.00 87.12 109 PRO A C 1
ATOM 863 O O . PRO A 1 109 ? 3.792 14.477 -2.873 1.00 87.12 109 PRO A O 1
ATOM 866 N N . HIS A 1 110 ? 3.204 12.986 -4.438 1.00 87.12 110 HIS A N 1
ATOM 867 C CA . HIS A 1 110 ? 4.566 12.512 -4.710 1.00 87.12 110 HIS A CA 1
ATOM 868 C C . HIS A 1 110 ? 5.285 11.827 -3.531 1.00 87.12 110 HIS A C 1
ATOM 870 O O . HIS A 1 110 ? 6.503 11.700 -3.574 1.00 87.12 110 HIS A O 1
ATOM 876 N N . TYR A 1 111 ? 4.554 11.281 -2.551 1.00 88.50 111 TYR A N 1
ATOM 877 C CA . TYR A 1 111 ? 5.089 10.514 -1.407 1.00 88.50 111 TYR A CA 1
ATOM 878 C C . TYR A 1 111 ? 6.035 9.342 -1.758 1.00 88.50 111 TYR A C 1
ATOM 880 O O . TYR A 1 111 ? 6.724 8.814 -0.890 1.00 88.50 111 TYR A O 1
ATOM 888 N N . LEU A 1 112 ? 6.086 8.907 -3.023 1.00 86.19 112 LEU A N 1
ATOM 889 C CA . LEU A 1 112 ? 7.029 7.889 -3.501 1.00 86.19 112 LEU A CA 1
ATOM 890 C C . LEU A 1 112 ? 8.406 8.450 -3.886 1.00 86.19 112 LEU A C 1
ATOM 892 O O . LEU A 1 112 ? 9.353 7.671 -3.980 1.00 86.19 112 LEU A O 1
ATOM 896 N N . GLN A 1 113 ? 8.521 9.758 -4.142 1.00 87.81 113 GLN A N 1
ATOM 897 C CA . GLN A 1 113 ? 9.777 10.401 -4.531 1.00 87.81 113 GLN A CA 1
ATOM 898 C C . GLN A 1 113 ? 10.685 10.564 -3.315 1.00 87.81 113 GLN A C 1
ATOM 900 O O . GLN A 1 113 ? 10.243 11.031 -2.266 1.00 87.81 113 GLN A O 1
ATOM 905 N N . ASP A 1 114 ? 11.965 10.234 -3.465 1.00 84.81 114 ASP A N 1
ATOM 906 C CA . ASP A 1 114 ? 12.908 10.242 -2.341 1.00 84.81 114 ASP A CA 1
ATOM 907 C C . ASP A 1 114 ? 13.088 11.639 -1.734 1.00 84.81 114 ASP A C 1
ATOM 909 O O . ASP A 1 114 ? 13.125 11.773 -0.516 1.00 84.81 114 ASP A O 1
ATOM 913 N N . SER A 1 115 ? 13.042 12.691 -2.557 1.00 85.56 115 SER A N 1
ATOM 914 C CA . SER A 1 115 ? 13.086 14.084 -2.093 1.00 85.56 115 SER A CA 1
ATOM 915 C C . SER A 1 115 ? 11.898 14.484 -1.212 1.00 85.56 115 SER A C 1
ATOM 917 O O . SER A 1 115 ? 12.005 15.426 -0.436 1.00 85.56 115 SER A O 1
ATOM 919 N N . ILE A 1 116 ? 10.752 13.811 -1.350 1.00 85.56 116 ILE A N 1
ATOM 920 C CA . ILE A 1 116 ? 9.560 14.060 -0.528 1.00 85.56 116 ILE A CA 1
ATOM 921 C C . ILE A 1 116 ? 9.608 13.220 0.743 1.00 85.56 116 ILE A C 1
ATOM 923 O O . ILE A 1 116 ? 9.217 13.707 1.800 1.00 85.56 116 ILE A O 1
ATOM 927 N N . LYS A 1 117 ? 10.130 11.988 0.663 1.00 82.19 117 LYS A N 1
ATOM 928 C CA . LYS A 1 117 ? 10.237 11.077 1.812 1.00 82.19 117 LYS A CA 1
ATOM 929 C C . LYS A 1 117 ? 11.017 11.680 2.975 1.00 82.19 117 LYS A C 1
ATOM 931 O O . LYS A 1 117 ? 10.660 11.418 4.117 1.00 82.19 117 LYS A O 1
ATOM 936 N N . GLU A 1 118 ? 12.040 12.486 2.715 1.00 80.88 118 GLU A N 1
ATOM 937 C CA . GLU A 1 118 ? 12.818 13.143 3.777 1.00 80.88 118 GLU A CA 1
ATOM 938 C C . GLU A 1 118 ? 12.002 14.173 4.578 1.00 80.88 118 GLU A C 1
ATOM 940 O O . GLU A 1 118 ? 12.316 14.431 5.736 1.00 80.88 118 GLU A O 1
ATOM 945 N N . GLY A 1 119 ? 10.944 14.738 3.985 1.00 83.44 119 GLY A N 1
ATOM 946 C CA . GLY A 1 119 ? 10.080 15.742 4.612 1.00 83.44 119 GLY A CA 1
ATOM 947 C C . GLY A 1 119 ? 8.735 15.213 5.115 1.00 83.44 119 GLY A C 1
ATOM 948 O O . GLY A 1 119 ? 7.894 16.016 5.514 1.00 83.44 119 GLY A O 1
ATOM 949 N N . LEU A 1 120 ? 8.490 13.899 5.056 1.00 86.94 120 LEU A N 1
ATOM 950 C CA . LEU A 1 120 ? 7.238 13.312 5.536 1.00 86.94 120 LEU A CA 1
ATOM 951 C C . LEU A 1 120 ? 7.168 13.299 7.066 1.00 86.94 120 LEU A C 1
ATOM 953 O O . LEU A 1 120 ? 8.147 13.010 7.750 1.00 86.94 120 LEU A O 1
ATOM 957 N N . ASP A 1 121 ? 5.969 13.545 7.591 1.00 89.62 121 ASP A N 1
ATOM 958 C CA . ASP A 1 121 ? 5.659 13.362 9.007 1.00 89.62 121 ASP A CA 1
ATOM 959 C C . ASP A 1 121 ? 5.418 11.872 9.293 1.00 89.62 121 ASP A C 1
ATOM 961 O O . ASP A 1 121 ? 4.376 11.297 8.940 1.00 89.62 121 ASP A O 1
ATOM 965 N N . TYR A 1 122 ? 6.427 11.233 9.883 1.00 89.25 122 TYR A N 1
ATOM 966 C CA . TYR A 1 122 ? 6.398 9.825 10.251 1.00 89.25 122 TYR A CA 1
ATOM 967 C C . TYR A 1 122 ? 5.796 9.620 11.642 1.00 89.25 122 TYR A C 1
ATOM 969 O O . TYR A 1 122 ? 6.045 10.367 12.586 1.00 89.25 122 TYR A O 1
ATOM 977 N N . LEU A 1 123 ? 5.028 8.545 11.791 1.00 85.69 123 LEU A N 1
ATOM 978 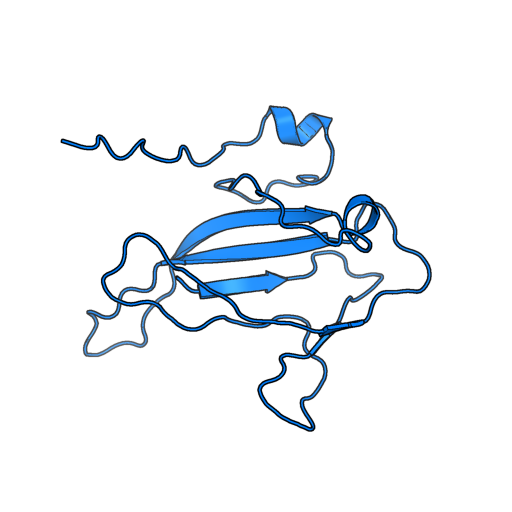C CA . LEU A 1 123 ? 4.590 8.075 13.096 1.00 85.69 123 LEU A CA 1
ATOM 979 C C . LEU A 1 123 ? 5.776 7.507 13.865 1.00 85.69 123 LEU A C 1
ATOM 981 O O . LEU A 1 123 ? 6.344 6.477 13.500 1.00 85.69 123 LEU A O 1
ATOM 985 N N . GLU A 1 124 ? 6.113 8.173 14.963 1.00 80.06 124 GLU A N 1
ATOM 986 C CA . GLU A 1 124 ? 7.044 7.645 15.944 1.00 80.06 124 GLU A CA 1
ATOM 987 C C . GLU A 1 124 ? 6.433 6.411 16.608 1.00 80.06 124 GLU A C 1
ATOM 989 O O . GLU A 1 124 ? 5.323 6.444 17.146 1.00 80.06 124 GLU A O 1
ATOM 994 N N . VAL A 1 125 ? 7.167 5.301 16.572 1.00 66.81 125 VAL A N 1
ATOM 995 C CA . VAL A 1 125 ? 6.858 4.153 17.418 1.00 66.81 125 VAL A CA 1
ATOM 996 C C . VAL A 1 125 ? 7.215 4.577 18.836 1.00 66.81 125 VAL A C 1
ATOM 998 O O . VAL A 1 125 ? 8.400 4.710 19.150 1.00 66.81 125 VAL A O 1
ATOM 1001 N N . GLU A 1 126 ? 6.213 4.811 19.687 1.00 58.91 126 GLU A N 1
ATOM 1002 C CA . GLU A 1 126 ? 6.455 4.952 21.122 1.00 58.91 126 GLU A CA 1
ATOM 1003 C C . GLU A 1 126 ? 7.259 3.725 21.565 1.00 58.91 126 GLU A C 1
ATOM 1005 O O . GLU A 1 126 ? 6.789 2.587 21.476 1.00 58.91 126 GLU A O 1
ATOM 1010 N N . LYS A 1 127 ? 8.516 3.940 21.977 1.00 45.25 127 LYS A N 1
ATOM 1011 C CA . LYS A 1 127 ? 9.324 2.885 22.584 1.00 45.25 127 LYS A CA 1
ATOM 1012 C C . LYS A 1 127 ? 8.561 2.425 23.813 1.00 45.25 127 LYS A C 1
ATOM 1014 O O . LYS A 1 127 ? 8.506 3.148 24.802 1.00 45.25 127 LYS A O 1
ATOM 1019 N N . MET A 1 128 ? 7.976 1.236 23.738 1.00 44.75 128 MET A N 1
ATOM 1020 C CA . MET A 1 128 ? 7.447 0.550 24.905 1.00 44.75 128 MET A CA 1
ATOM 1021 C C . MET A 1 128 ? 8.625 0.403 25.877 1.00 44.75 128 MET A C 1
ATOM 1023 O O . MET A 1 128 ? 9.535 -0.395 25.629 1.00 44.75 128 MET A O 1
ATOM 1027 N N . SER A 1 129 ? 8.671 1.223 26.930 1.00 38.41 129 SER A N 1
ATOM 1028 C CA . SER A 1 129 ? 9.558 0.961 28.055 1.00 38.41 129 SER A CA 1
ATOM 1029 C C . SER A 1 129 ? 9.152 -0.403 28.592 1.00 38.41 129 SER A C 1
ATOM 1031 O O . SER A 1 129 ? 8.000 -0.639 28.952 1.00 38.41 129 SER A O 1
ATOM 1033 N N . SER A 1 130 ? 10.081 -1.349 28.518 1.00 46.50 130 SER A N 1
ATOM 1034 C CA . SER A 1 130 ? 9.975 -2.567 29.305 1.00 46.50 130 SER A CA 1
ATOM 1035 C C . SER A 1 130 ? 10.324 -2.154 30.729 1.00 46.50 130 SER A C 1
ATOM 1037 O O . SER A 1 130 ? 11.506 -2.062 31.050 1.00 46.50 130 SER A O 1
ATOM 1039 N N . ASP A 1 131 ? 9.305 -1.799 31.509 1.00 38.94 131 ASP A N 1
ATOM 1040 C CA . ASP A 1 131 ? 9.397 -1.776 32.972 1.00 38.94 131 ASP A CA 1
ATOM 1041 C C . ASP A 1 131 ? 9.114 -3.181 33.522 1.00 38.94 131 ASP A C 1
ATOM 1043 O O . ASP A 1 131 ? 8.197 -3.855 32.988 1.00 38.94 131 ASP A O 1
#

Solvent-accessible surface area (backbone atoms only — not comparable to full-atom values): 8483 Å² total; per-residue (Å²): 60,35,44,32,40,43,67,94,56,98,87,66,80,54,36,34,40,61,81,88,44,100,81,60,74,74,27,62,54,53,74,52,73,75,50,78,98,53,98,67,77,88,80,86,84,69,72,50,69,52,74,66,98,70,73,47,85,84,41,41,47,30,38,40,34,24,46,63,53,81,80,53,92,85,52,81,61,63,70,42,80,69,27,31,33,68,47,51,38,63,82,44,71,82,59,92,66,90,80,90,70,70,40,28,61,69,93,55,90,62,61,83,41,69,85,43,51,80,73,58,61,60,63,77,76,78,76,76,76,88,124

Radius of gyration: 16.27 Å; Cα contacts (8 Å, |Δ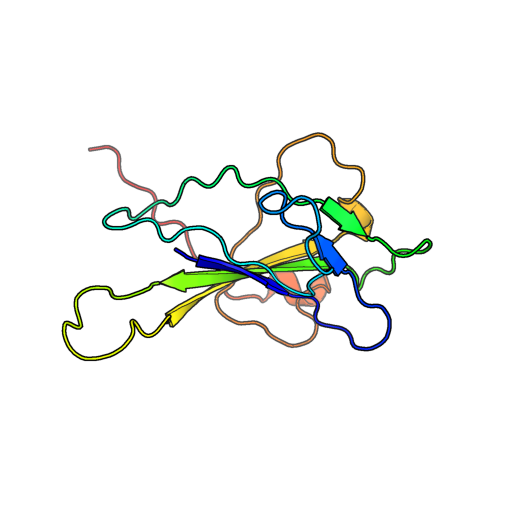i|>4): 199; chains: 1; bounding box: 39×36×50 Å